Protein AF-X1DIR2-F1 (afdb_monomer_lite)

Foldseek 3Di:
DDFDDDPPPDDPGDTDDPDFDFDKDKDKDFPDDVVVLVVQVVCLQPWDFDWDADPQRKIKAAPPPDLAGGHFTWDGNQWDKADWDDQPPNDTIIIMIMTTTDGPSCVRIDIGHPVVVVVSNPD

Secondary structure (DSSP, 8-state):
--EE--STTSTTSPPEE--PPPPEEEEEEES--HHHHHHHHHGGGS--EE-EE-TTSEEEEE--SSSS-B-EEBPTT--EEPPPBP-TTTS--EEEEEEEBPTTTTTTEEEEEHHHHHHHS--

Radius of gyration: 19.33 Å; chains: 1; bounding box: 40×57×40 Å

pLDDT: mean 74.74, std 16.03, range [40.34, 92.0]

Structure (mmCIF, N/CA/C/O backbone):
data_AF-X1DIR2-F1
#
_entry.id   AF-X1DIR2-F1
#
loop_
_atom_site.group_PDB
_atom_site.id
_atom_site.type_symbol
_atom_site.label_atom_id
_atom_site.label_alt_id
_atom_site.label_comp_id
_atom_site.label_asym_id
_atom_site.label_entity_id
_atom_site.label_seq_id
_atom_site.pdbx_PDB_ins_code
_atom_site.Cartn_x
_atom_site.Cartn_y
_atom_site.Cartn_z
_atom_site.occupancy
_atom_site.B_iso_or_equiv
_atom_site.auth_seq_id
_atom_site.auth_comp_id
_atom_site.auth_asym_id
_atom_site.auth_atom_id
_atom_site.pdbx_PDB_model_num
ATOM 1 N N . PRO A 1 1 ? -4.664 16.517 16.442 1.00 48.06 1 PRO A N 1
ATOM 2 C CA . PRO A 1 1 ? -5.883 17.225 15.973 1.00 48.06 1 PRO A CA 1
ATOM 3 C C . PRO A 1 1 ? -5.513 18.510 15.217 1.00 48.06 1 PRO A C 1
ATOM 5 O O . PRO A 1 1 ? -4.850 19.367 15.789 1.00 48.06 1 PRO A O 1
ATOM 8 N N . ARG A 1 2 ? -5.883 18.635 13.933 1.00 41.12 2 ARG A N 1
ATOM 9 C CA . ARG A 1 2 ? -5.803 19.935 13.247 1.00 41.12 2 ARG A CA 1
ATOM 10 C C . ARG A 1 2 ? -7.031 20.743 13.643 1.00 41.12 2 ARG A C 1
ATOM 12 O O . ARG A 1 2 ? -8.155 20.335 13.366 1.00 41.12 2 ARG A O 1
ATOM 19 N N . GLU A 1 3 ? -6.805 21.855 14.317 1.00 47.03 3 GLU A N 1
ATOM 20 C CA . GLU A 1 3 ? -7.861 22.786 14.695 1.00 47.03 3 GLU A CA 1
ATOM 21 C C . GLU A 1 3 ? -8.288 23.580 13.451 1.00 47.03 3 GLU A C 1
ATOM 23 O O . GLU A 1 3 ? -7.452 23.967 12.631 1.00 47.03 3 GLU A O 1
ATOM 28 N N . PHE A 1 4 ? -9.596 23.753 13.258 1.00 47.78 4 PHE A N 1
ATOM 29 C CA . PHE A 1 4 ? -10.150 24.645 12.241 1.00 47.78 4 PHE A CA 1
ATOM 30 C C . PHE A 1 4 ? -11.018 25.695 12.928 1.00 47.78 4 PHE A C 1
ATOM 32 O O . PHE A 1 4 ? -11.822 25.358 13.799 1.00 47.78 4 PHE A O 1
ATOM 39 N N . GLY A 1 5 ? -10.865 26.942 12.485 1.00 43.50 5 GLY A N 1
ATOM 40 C CA . GLY A 1 5 ? -11.586 28.093 13.011 1.00 43.50 5 GLY A CA 1
ATOM 41 C C . GLY A 1 5 ? -10.757 28.861 14.034 1.00 43.50 5 GLY A C 1
ATOM 42 O O . GLY A 1 5 ? -10.393 28.343 15.085 1.00 43.50 5 GLY A O 1
ATOM 43 N N . GLY A 1 6 ? -10.467 30.116 13.706 1.00 50.34 6 GLY A N 1
ATOM 44 C CA . GLY A 1 6 ? -9.953 31.112 14.635 1.00 50.34 6 GLY A CA 1
ATOM 45 C C . GLY A 1 6 ? -10.673 32.429 14.370 1.00 50.34 6 GLY A C 1
ATOM 46 O O . GLY A 1 6 ? -10.628 32.940 13.255 1.00 50.34 6 GLY A O 1
ATOM 47 N N . GLY A 1 7 ? -11.362 32.965 15.380 1.00 57.06 7 GLY A N 1
ATOM 48 C CA . GLY A 1 7 ? -12.144 34.202 15.278 1.00 57.06 7 GLY A CA 1
ATOM 49 C C . GLY A 1 7 ? -13.656 33.965 15.169 1.00 57.06 7 GLY A C 1
ATOM 50 O O . GLY A 1 7 ? -14.204 33.084 15.826 1.00 57.06 7 GLY A O 1
ATOM 51 N N . ASN A 1 8 ? -14.343 34.770 14.351 1.00 53.22 8 ASN A N 1
ATOM 52 C CA . ASN A 1 8 ? -15.813 34.813 14.245 1.00 53.22 8 ASN A CA 1
ATOM 53 C C . ASN A 1 8 ? -16.443 33.616 13.487 1.00 53.22 8 ASN A C 1
ATOM 55 O O . ASN A 1 8 ? -17.646 33.597 13.251 1.00 53.22 8 ASN A O 1
ATOM 59 N N . GLU A 1 9 ? -15.642 32.628 13.076 1.00 51.78 9 GLU A N 1
ATOM 60 C CA . GLU A 1 9 ? -16.107 31.404 12.397 1.00 51.78 9 GLU A CA 1
ATOM 61 C C . GLU A 1 9 ? -16.523 30.288 13.376 1.00 51.78 9 GLU A C 1
ATOM 63 O O . GLU A 1 9 ? -17.181 29.329 12.977 1.00 51.78 9 GLU A O 1
ATOM 68 N N . THR A 1 10 ? -16.198 30.418 14.668 1.00 51.06 10 THR A N 1
ATOM 69 C CA . THR A 1 10 ? -16.628 29.504 15.742 1.00 51.06 10 THR A CA 1
ATOM 70 C C . THR A 1 10 ? -17.608 30.203 16.684 1.00 51.06 10 THR A C 1
ATOM 72 O O . THR A 1 10 ? -17.227 31.136 17.392 1.00 51.06 10 THR A O 1
ATOM 75 N N . ARG A 1 11 ? -18.867 29.736 16.734 1.00 44.09 11 ARG A N 1
ATOM 76 C CA . ARG A 1 11 ? -19.843 30.135 17.765 1.00 44.09 11 ARG A CA 1
ATOM 77 C C . ARG A 1 11 ? -19.309 29.644 19.118 1.00 44.09 11 ARG A C 1
ATOM 79 O O . ARG A 1 11 ? -19.106 28.447 19.285 1.00 44.09 11 ARG A O 1
ATOM 86 N N . ASP A 1 12 ? -19.027 30.576 20.026 1.00 49.81 12 ASP A N 1
ATOM 87 C CA . ASP A 1 12 ? -18.508 30.353 21.389 1.00 49.81 12 ASP A CA 1
ATOM 88 C C . ASP A 1 12 ? -17.018 29.975 21.531 1.00 49.81 12 ASP A C 1
ATOM 90 O O . ASP A 1 12 ? -16.602 29.480 22.576 1.00 49.81 12 ASP A O 1
ATOM 94 N N . GLY A 1 13 ? -16.175 30.257 20.527 1.00 46.69 13 GLY A N 1
ATOM 95 C CA . GLY A 1 13 ? -14.709 30.256 20.699 1.00 46.69 13 GLY A CA 1
ATOM 96 C C . GLY A 1 13 ? -14.064 28.898 21.019 1.00 46.69 13 GLY A C 1
ATOM 97 O O . GLY A 1 13 ? -12.881 28.847 21.355 1.00 46.69 13 GLY A O 1
ATOM 98 N N . ALA A 1 14 ? -14.812 27.799 20.907 1.00 49.88 14 ALA A N 1
ATOM 99 C CA . ALA A 1 14 ? -14.281 26.450 21.015 1.00 49.88 14 ALA A CA 1
ATOM 100 C C . ALA A 1 14 ? -13.763 25.984 19.641 1.00 49.88 14 ALA A C 1
ATOM 102 O O . ALA A 1 14 ? -14.527 26.015 18.670 1.00 49.88 14 ALA A O 1
ATOM 103 N N . PRO A 1 15 ? -12.502 25.523 19.528 1.00 45.97 15 PRO A N 1
ATOM 104 C CA . PRO A 1 15 ? -11.995 24.980 18.276 1.00 45.97 15 PRO A CA 1
ATOM 105 C C . PRO A 1 15 ? -12.802 23.735 17.894 1.00 45.97 15 PRO A C 1
ATOM 107 O O . PRO A 1 15 ? -12.925 22.781 18.671 1.00 45.97 15 PRO A O 1
ATOM 110 N N . LEU A 1 16 ? -13.348 23.723 16.676 1.00 44.94 16 LEU A N 1
ATOM 111 C CA . LEU A 1 16 ? -13.986 22.532 16.127 1.00 44.94 16 LEU A CA 1
ATOM 112 C C . LEU A 1 16 ? -12.891 21.500 15.842 1.00 44.94 16 LEU A C 1
ATOM 114 O O . LEU A 1 16 ? -11.981 21.726 15.039 1.00 44.94 16 LEU A O 1
ATOM 118 N N . ARG A 1 17 ? -12.964 20.351 16.521 1.00 44.38 17 ARG A N 1
ATOM 119 C CA . ARG A 1 17 ? -12.024 19.244 16.321 1.00 44.38 17 ARG A CA 1
ATOM 120 C C . ARG A 1 17 ? -12.267 18.629 14.943 1.00 44.38 17 ARG A C 1
ATOM 122 O O . ARG A 1 17 ? -13.186 17.832 14.770 1.00 44.38 17 ARG A O 1
ATOM 129 N N . LYS A 1 18 ? -11.434 18.978 13.960 1.00 40.34 18 LYS A N 1
ATOM 130 C CA . LYS A 1 18 ? -11.330 18.214 12.711 1.00 40.34 18 LYS A CA 1
ATOM 131 C C . LYS A 1 18 ? -10.784 16.833 13.095 1.00 40.34 18 LYS A C 1
ATOM 133 O O . LYS A 1 18 ? -9.802 16.761 13.836 1.00 40.34 18 LYS A O 1
ATOM 138 N N . GLY A 1 19 ? -11.486 15.774 12.689 1.00 48.75 19 GLY A N 1
ATOM 139 C CA . GLY A 1 19 ? -11.244 14.390 13.117 1.00 48.75 19 GLY A CA 1
ATOM 140 C C . GLY A 1 19 ? -9.820 13.872 12.872 1.00 48.75 19 GLY A C 1
ATOM 141 O O . GLY A 1 19 ? -8.941 14.582 12.381 1.00 48.75 19 GLY A O 1
ATOM 142 N N . ALA A 1 20 ? -9.580 12.613 13.233 1.00 57.12 20 ALA A N 1
ATOM 143 C CA . ALA A 1 20 ? -8.289 11.967 13.023 1.00 57.12 20 ALA A CA 1
ATOM 144 C C . ALA A 1 20 ? -7.969 11.851 11.518 1.00 57.12 20 ALA A C 1
ATOM 146 O O . ALA A 1 20 ? -8.811 11.447 10.715 1.00 57.12 20 ALA A O 1
ATOM 147 N N . GLN A 1 21 ? -6.757 12.258 11.128 1.00 61.38 21 GLN A N 1
ATOM 148 C CA . GLN A 1 21 ? -6.296 12.181 9.744 1.00 61.38 21 GLN A CA 1
ATOM 149 C C . GLN A 1 21 ? -5.840 10.750 9.451 1.00 61.38 21 GLN A C 1
ATOM 151 O O . GLN A 1 21 ? -4.974 10.219 10.139 1.00 61.38 21 GLN A O 1
ATOM 156 N N . SER A 1 22 ? -6.413 10.157 8.409 1.00 68.56 22 SER A N 1
ATOM 157 C CA . SER A 1 22 ? -5.931 8.919 7.802 1.00 68.56 22 SER A CA 1
ATOM 158 C C . SER A 1 22 ? -4.566 9.183 7.138 1.00 68.56 22 SER A C 1
ATOM 160 O O . SER A 1 22 ? -4.479 10.084 6.291 1.00 68.56 22 SER A O 1
ATOM 162 N N . PRO A 1 23 ? -3.476 8.504 7.544 1.00 79.94 23 PRO A N 1
ATOM 163 C CA . PRO A 1 23 ? -2.172 8.713 6.930 1.00 79.94 23 PRO A CA 1
ATOM 164 C C . PRO A 1 23 ? -2.106 8.015 5.571 1.00 79.94 23 PRO A C 1
ATOM 166 O O . PRO A 1 23 ? -2.477 6.849 5.436 1.00 79.94 23 PRO A O 1
ATOM 169 N N . ALA A 1 24 ? -1.605 8.745 4.575 1.00 83.00 24 ALA A N 1
ATOM 170 C CA . ALA A 1 24 ? -1.302 8.208 3.257 1.00 83.00 24 ALA A CA 1
ATOM 171 C C . ALA A 1 24 ? 0.117 7.637 3.254 1.00 83.00 24 ALA A C 1
ATOM 173 O O . ALA A 1 24 ? 1.072 8.355 3.558 1.00 83.00 24 ALA A O 1
ATOM 174 N N . LEU A 1 25 ? 0.248 6.363 2.902 1.00 84.06 25 LEU A N 1
ATOM 175 C CA . LEU A 1 25 ? 1.522 5.667 2.771 1.00 84.06 25 LEU A CA 1
ATOM 176 C C . LEU A 1 25 ? 1.816 5.426 1.295 1.00 84.06 25 LEU A C 1
ATOM 178 O O . LEU A 1 25 ? 0.919 5.114 0.516 1.00 84.06 25 LEU A O 1
ATOM 182 N N . THR A 1 26 ? 3.072 5.607 0.899 1.00 88.19 26 THR A N 1
ATOM 183 C CA . THR A 1 26 ? 3.529 5.429 -0.483 1.00 88.19 26 THR A CA 1
ATOM 184 C C . THR A 1 26 ? 4.814 4.620 -0.475 1.00 88.19 26 THR A C 1
ATOM 186 O O . THR A 1 26 ? 5.752 4.966 0.240 1.00 88.19 26 THR A O 1
ATOM 189 N N . PHE A 1 27 ? 4.855 3.565 -1.280 1.00 87.94 27 PHE A N 1
ATOM 190 C CA . PHE A 1 27 ? 6.005 2.685 -1.435 1.00 87.94 27 PHE A CA 1
ATOM 191 C C . PHE A 1 27 ? 6.320 2.481 -2.916 1.00 87.94 27 PHE A C 1
ATOM 193 O O . PHE A 1 27 ? 5.477 2.684 -3.794 1.00 87.94 27 PHE A O 1
ATOM 200 N N . THR A 1 28 ? 7.546 2.042 -3.179 1.00 89.75 28 THR A N 1
ATOM 201 C CA . THR A 1 28 ? 8.021 1.713 -4.521 1.00 89.75 28 THR A CA 1
ATOM 202 C C . THR A 1 28 ? 8.378 0.237 -4.560 1.00 89.75 28 THR A C 1
ATOM 204 O O . THR A 1 28 ? 9.239 -0.212 -3.810 1.00 89.75 28 THR A O 1
ATOM 207 N N . MET A 1 29 ? 7.724 -0.503 -5.447 1.00 86.75 29 MET A N 1
ATOM 208 C CA . MET A 1 29 ? 8.067 -1.881 -5.777 1.00 86.75 29 MET A CA 1
ATOM 209 C C . MET A 1 29 ? 9.122 -1.858 -6.885 1.00 86.75 29 MET A C 1
ATOM 211 O O . MET A 1 29 ? 8.922 -1.196 -7.907 1.00 86.75 29 MET A O 1
ATOM 215 N N . LEU A 1 30 ? 10.248 -2.536 -6.675 1.00 88.44 30 LEU A N 1
ATOM 216 C CA . LEU A 1 30 ? 11.384 -2.556 -7.599 1.00 88.44 30 LEU A CA 1
ATOM 217 C C . LEU A 1 30 ? 11.490 -3.933 -8.252 1.00 88.44 30 LEU A C 1
ATOM 219 O O . LEU A 1 30 ? 11.555 -4.932 -7.548 1.00 88.44 30 LEU A O 1
ATOM 223 N N . GLY A 1 31 ? 11.555 -3.982 -9.585 1.00 83.31 31 GLY A N 1
ATOM 224 C CA . GLY A 1 31 ? 11.859 -5.218 -10.314 1.00 83.31 31 GLY A CA 1
ATOM 225 C C . GLY A 1 31 ? 10.773 -6.301 -10.290 1.00 83.31 31 GLY A C 1
ATOM 226 O O . GLY A 1 31 ? 11.083 -7.450 -10.580 1.00 83.31 31 GLY A O 1
ATOM 227 N N . GLU A 1 32 ? 9.525 -5.953 -9.972 1.00 86.19 32 GLU A N 1
ATOM 228 C CA . GLU A 1 32 ? 8.409 -6.907 -9.932 1.00 86.19 32 GLU A CA 1
ATOM 229 C C . GLU A 1 32 ? 7.872 -7.273 -11.328 1.00 86.19 32 GLU A C 1
ATOM 231 O O . GLU A 1 32 ? 7.789 -6.436 -12.247 1.00 86.19 32 GLU A O 1
ATOM 236 N N . ASP A 1 33 ? 7.423 -8.524 -11.457 1.00 89.25 33 ASP A N 1
ATOM 237 C CA . ASP A 1 33 ? 6.766 -9.035 -12.659 1.00 89.25 33 ASP A CA 1
ATOM 238 C C . ASP A 1 33 ? 5.427 -8.328 -12.907 1.00 89.25 33 ASP A C 1
ATOM 240 O O . ASP A 1 33 ? 4.619 -8.091 -12.004 1.00 89.25 33 ASP A O 1
ATOM 244 N N . GLN A 1 34 ? 5.146 -8.004 -14.171 1.00 86.69 34 GLN A N 1
ATOM 245 C CA . GLN A 1 34 ? 3.927 -7.263 -14.515 1.00 86.69 34 GLN A CA 1
ATOM 246 C C . GLN A 1 34 ? 2.646 -8.078 -14.349 1.00 86.69 34 GLN A C 1
ATOM 248 O O . GLN A 1 34 ? 1.586 -7.489 -14.131 1.00 86.69 34 GLN A O 1
ATOM 253 N N . ASP A 1 35 ? 2.737 -9.405 -14.373 1.00 91.25 35 ASP A N 1
ATOM 254 C CA . ASP A 1 35 ? 1.605 -10.279 -14.065 1.00 91.25 35 ASP A CA 1
ATOM 255 C C . ASP A 1 35 ? 1.187 -10.123 -12.595 1.00 91.25 35 ASP A C 1
ATOM 257 O O . ASP A 1 35 ? -0.002 -9.972 -12.301 1.00 91.25 35 ASP A O 1
ATOM 261 N N . VAL A 1 36 ? 2.160 -10.026 -11.679 1.00 90.25 36 VAL A N 1
ATOM 262 C CA . VAL A 1 36 ? 1.921 -9.774 -10.248 1.00 90.25 36 VAL A CA 1
ATOM 263 C C . VAL A 1 36 ? 1.303 -8.392 -10.046 1.00 90.25 36 VAL A C 1
ATOM 265 O O . VAL A 1 36 ? 0.271 -8.261 -9.390 1.00 90.25 36 VAL A O 1
ATOM 268 N N . VAL A 1 37 ? 1.864 -7.354 -10.675 1.00 90.88 37 VAL A N 1
ATOM 269 C CA . VAL A 1 37 ? 1.320 -5.985 -10.598 1.00 90.88 37 VAL A CA 1
ATOM 270 C C . VAL A 1 37 ? -0.111 -5.919 -11.146 1.00 90.88 37 VAL A C 1
ATOM 272 O O . VAL A 1 37 ? -0.957 -5.206 -10.603 1.00 90.88 37 VAL A O 1
ATOM 275 N N . THR A 1 38 ? -0.409 -6.672 -12.206 1.00 91.12 38 THR A N 1
ATOM 276 C CA . THR A 1 38 ? -1.753 -6.738 -12.795 1.00 91.12 38 THR A CA 1
ATOM 277 C C . THR A 1 38 ? -2.743 -7.415 -11.855 1.00 91.12 38 THR A C 1
ATOM 279 O O . THR A 1 38 ? -3.848 -6.899 -11.681 1.00 91.12 38 THR A O 1
ATOM 282 N N . ALA A 1 39 ? -2.347 -8.509 -11.201 1.00 91.06 39 ALA A N 1
ATOM 283 C CA . ALA A 1 39 ? -3.158 -9.154 -10.173 1.00 91.06 39 ALA A CA 1
ATOM 284 C C . ALA A 1 39 ? -3.419 -8.207 -8.988 1.00 91.06 39 ALA A C 1
ATOM 286 O O . ALA A 1 39 ? -4.566 -8.013 -8.595 1.00 91.06 39 ALA A O 1
ATOM 287 N N . LEU A 1 40 ? -2.392 -7.508 -8.491 1.00 89.38 40 LEU A N 1
ATOM 288 C CA . LEU A 1 40 ? -2.544 -6.530 -7.408 1.00 89.38 40 LEU A CA 1
ATOM 289 C C . LEU A 1 40 ? -3.508 -5.391 -7.788 1.00 89.38 40 LEU A C 1
ATOM 291 O O . LEU A 1 40 ? -4.314 -4.946 -6.971 1.00 89.38 40 LEU A O 1
ATOM 295 N N . LYS A 1 41 ? -3.490 -4.937 -9.049 1.00 89.81 41 LYS A N 1
ATOM 296 C CA . LYS A 1 41 ? -4.433 -3.923 -9.554 1.00 89.81 41 LYS A CA 1
ATOM 297 C C . LYS A 1 41 ? -5.892 -4.393 -9.540 1.00 89.81 41 LYS A C 1
ATOM 299 O O . LYS A 1 41 ? -6.780 -3.537 -9.547 1.00 89.81 41 LYS A O 1
ATOM 304 N N . GLN A 1 42 ? -6.170 -5.695 -9.544 1.00 90.56 42 GLN A N 1
ATOM 305 C CA . GLN A 1 42 ? -7.540 -6.217 -9.440 1.00 90.56 42 GLN A CA 1
ATOM 306 C C . GLN A 1 42 ? -8.087 -6.096 -8.010 1.00 90.56 42 GLN A C 1
ATOM 308 O O . GLN A 1 42 ? -9.277 -5.852 -7.840 1.00 90.56 42 GLN A O 1
ATOM 313 N N . LEU A 1 43 ? -7.211 -6.123 -6.999 1.00 87.00 43 LEU A N 1
ATOM 314 C CA . LEU A 1 43 ? -7.574 -6.054 -5.577 1.00 87.00 43 LEU A CA 1
ATOM 315 C C . LEU A 1 43 ? -7.996 -4.651 -5.101 1.00 87.00 43 LEU A C 1
ATOM 317 O O . LEU A 1 43 ? -8.388 -4.470 -3.954 1.00 87.00 43 LEU A O 1
ATOM 321 N N . ARG A 1 44 ? -7.943 -3.626 -5.964 1.00 84.00 44 ARG A N 1
ATOM 322 C CA . ARG A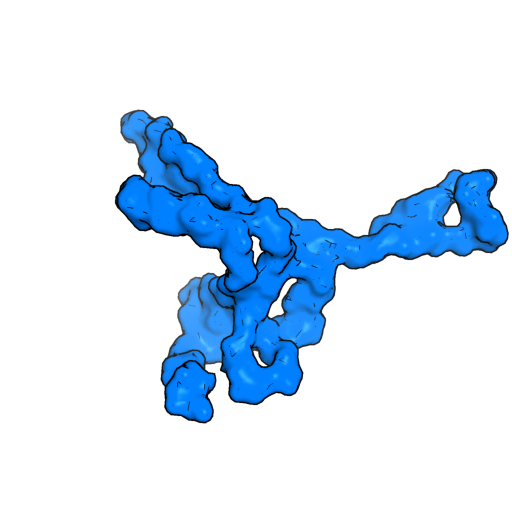 1 44 ? -8.215 -2.219 -5.595 1.00 84.00 44 ARG A CA 1
ATOM 323 C C . ARG A 1 44 ? -9.605 -1.963 -4.999 1.00 84.00 44 ARG A C 1
ATOM 325 O O . ARG A 1 44 ? -9.785 -0.957 -4.317 1.00 84.00 44 ARG A O 1
ATOM 332 N N . CYS A 1 45 ? -10.572 -2.833 -5.280 1.00 81.81 45 CYS A N 1
ATOM 333 C CA . CYS A 1 45 ? -11.949 -2.723 -4.792 1.00 81.81 45 CYS A CA 1
ATOM 334 C C . CYS A 1 45 ? -12.276 -3.701 -3.654 1.00 81.81 45 CYS A C 1
ATOM 336 O O . CYS A 1 45 ? -13.420 -3.737 -3.203 1.00 81.81 45 CYS A O 1
ATOM 338 N N . GLU A 1 46 ? -11.308 -4.499 -3.207 1.00 85.88 46 GLU A N 1
ATOM 339 C CA . GLU A 1 46 ? -11.505 -5.445 -2.114 1.00 85.88 46 GLU A CA 1
ATOM 340 C C . GLU A 1 46 ? -11.286 -4.778 -0.749 1.00 85.88 46 GLU A C 1
ATOM 342 O O . GLU A 1 46 ? -10.664 -3.718 -0.632 1.00 85.88 46 GLU A O 1
ATOM 347 N N . ALA A 1 47 ? -11.828 -5.400 0.299 1.00 83.75 47 ALA A N 1
ATOM 348 C CA . ALA A 1 47 ? -11.497 -5.044 1.670 1.00 83.75 47 ALA A CA 1
ATOM 349 C C . ALA A 1 47 ? -10.151 -5.691 2.011 1.00 83.75 47 ALA A C 1
ATOM 351 O O . ALA A 1 47 ? -10.049 -6.915 2.053 1.00 83.75 47 ALA A O 1
ATOM 352 N N . LEU A 1 48 ? -9.125 -4.864 2.203 1.00 85.06 48 LEU A N 1
ATOM 353 C CA . LEU A 1 48 ? -7.757 -5.314 2.431 1.00 85.06 48 LEU A CA 1
ATOM 354 C C . LEU A 1 48 ? -7.247 -4.845 3.793 1.00 85.06 48 LEU A C 1
ATOM 356 O O . LEU A 1 48 ? -7.637 -3.793 4.310 1.00 85.06 48 LEU A O 1
ATOM 360 N N . GLU A 1 49 ? -6.307 -5.612 4.322 1.00 87.12 49 GLU A N 1
ATOM 361 C CA . GLU A 1 49 ? -5.569 -5.313 5.541 1.00 87.12 49 GLU A CA 1
ATOM 362 C C . GLU A 1 49 ? -4.071 -5.400 5.249 1.00 87.12 49 GLU A C 1
ATOM 364 O O . GLU A 1 49 ? -3.634 -6.171 4.391 1.00 87.12 49 GLU A O 1
ATOM 369 N N . VAL A 1 50 ? -3.278 -4.580 5.938 1.00 86.69 50 VAL A N 1
ATOM 370 C CA . VAL A 1 50 ? -1.826 -4.509 5.751 1.00 86.69 50 VAL A CA 1
ATOM 371 C C . VAL A 1 50 ? -1.120 -4.876 7.043 1.00 86.69 50 VAL A C 1
ATOM 373 O O . VAL A 1 50 ? -1.439 -4.366 8.112 1.00 86.69 50 VAL A O 1
ATOM 376 N N . ILE A 1 51 ? -0.106 -5.723 6.923 1.00 86.88 51 ILE A N 1
ATOM 377 C CA . ILE A 1 51 ? 0.812 -6.070 8.004 1.00 86.88 51 ILE A CA 1
ATOM 378 C C . ILE A 1 51 ? 2.179 -5.522 7.614 1.00 86.88 51 ILE A C 1
ATOM 380 O O . ILE A 1 51 ? 2.610 -5.692 6.471 1.00 86.88 51 ILE A O 1
ATOM 384 N N . PHE A 1 52 ? 2.869 -4.872 8.547 1.00 86.50 52 PHE A N 1
ATOM 385 C CA . PHE A 1 52 ? 4.233 -4.410 8.303 1.00 86.50 52 PHE A CA 1
ATOM 386 C C . PHE A 1 52 ? 5.243 -5.400 8.869 1.00 86.50 52 PHE A C 1
ATOM 388 O O . PHE A 1 52 ? 4.991 -6.079 9.862 1.00 86.50 52 PHE A O 1
ATOM 395 N N . ILE A 1 53 ? 6.406 -5.467 8.231 1.00 85.38 53 ILE A N 1
ATOM 396 C CA . ILE A 1 53 ? 7.530 -6.291 8.670 1.00 85.38 53 ILE A CA 1
ATOM 397 C C . ILE A 1 53 ? 8.734 -5.369 8.802 1.00 85.38 53 ILE A C 1
ATOM 399 O O . ILE A 1 53 ? 9.021 -4.596 7.887 1.00 85.38 53 ILE A O 1
ATOM 403 N N . ASN A 1 54 ? 9.418 -5.423 9.942 1.00 83.75 54 ASN A N 1
ATOM 404 C CA . ASN A 1 54 ? 10.631 -4.642 10.161 1.00 83.75 54 ASN A CA 1
ATOM 405 C C . ASN A 1 54 ? 11.904 -5.416 9.768 1.00 83.75 54 ASN A C 1
ATOM 407 O O . ASN A 1 54 ? 11.878 -6.616 9.503 1.00 83.75 54 ASN A O 1
ATOM 411 N N . GLU A 1 55 ? 13.046 -4.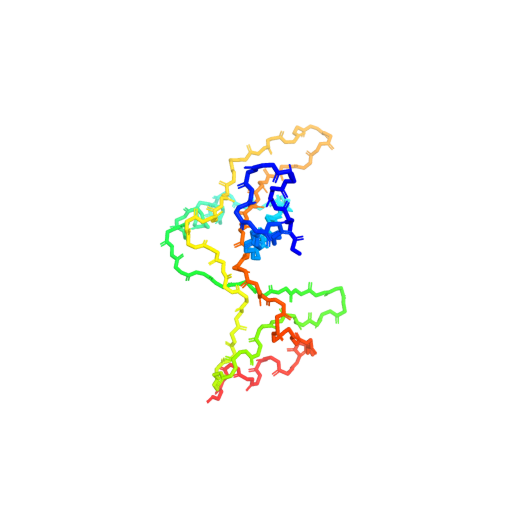727 9.785 1.00 84.69 55 GLU A N 1
ATOM 412 C CA . GLU A 1 55 ? 14.359 -5.299 9.441 1.00 84.69 55 GLU A CA 1
ATOM 413 C C . GLU A 1 55 ? 14.798 -6.448 10.367 1.00 84.69 55 GLU A C 1
ATOM 415 O O . GLU A 1 55 ? 15.628 -7.272 9.992 1.00 84.69 55 GLU A O 1
ATOM 420 N N . ALA A 1 56 ? 14.228 -6.530 11.573 1.00 82.00 56 ALA A N 1
ATOM 421 C CA . ALA A 1 56 ? 14.474 -7.605 12.529 1.00 82.00 56 ALA A CA 1
ATOM 422 C C . ALA A 1 56 ? 13.552 -8.824 12.317 1.00 82.00 56 ALA A C 1
ATOM 424 O O . ALA A 1 56 ? 13.505 -9.704 13.178 1.00 82.00 56 ALA A O 1
ATOM 425 N N . ASN A 1 57 ? 12.824 -8.892 11.194 1.00 78.88 57 ASN A N 1
ATOM 426 C CA . ASN A 1 57 ? 11.813 -9.915 10.901 1.00 78.88 57 ASN A CA 1
ATOM 427 C C . ASN A 1 57 ? 10.731 -10.013 11.991 1.00 78.88 57 ASN A C 1
ATOM 429 O O . ASN A 1 57 ? 10.312 -11.104 12.389 1.00 78.88 57 ASN A O 1
ATOM 433 N N . GLN A 1 58 ? 10.300 -8.864 12.505 1.00 81.44 58 GLN A N 1
ATOM 434 C CA . GLN A 1 58 ? 9.165 -8.762 13.414 1.00 81.44 58 GLN A CA 1
ATOM 435 C C . GLN A 1 58 ? 7.955 -8.241 12.649 1.00 81.44 58 GLN A C 1
ATOM 437 O O . GLN A 1 58 ? 8.068 -7.298 11.861 1.00 81.44 58 GLN A O 1
ATOM 442 N N . PHE A 1 59 ? 6.807 -8.855 12.902 1.00 82.00 59 PHE A N 1
ATOM 443 C CA . PHE A 1 59 ? 5.526 -8.397 12.395 1.00 82.00 59 PHE A CA 1
ATOM 444 C C . PHE A 1 59 ? 5.012 -7.250 13.248 1.00 82.00 59 PHE A C 1
ATOM 446 O O . PHE A 1 59 ? 5.138 -7.277 14.469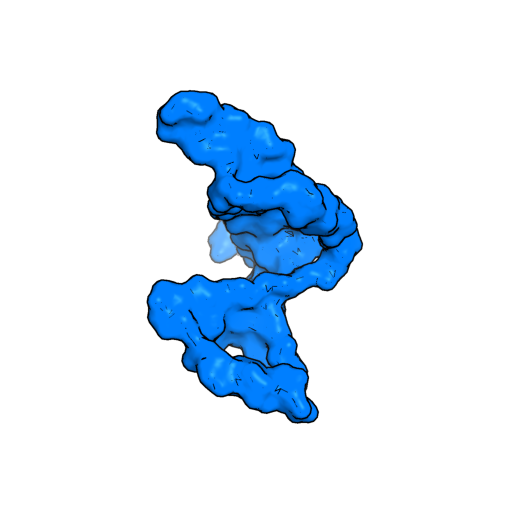 1.00 82.00 59 PHE A O 1
ATOM 453 N N . ILE A 1 60 ? 4.409 -6.271 12.589 1.00 84.12 60 ILE A N 1
ATOM 454 C CA . ILE A 1 60 ? 3.697 -5.154 13.193 1.00 84.12 60 ILE A CA 1
ATOM 455 C C . ILE A 1 60 ? 2.264 -5.223 12.667 1.00 84.12 60 ILE A C 1
ATOM 457 O O . ILE A 1 60 ? 2.053 -5.137 11.451 1.00 84.12 60 ILE A O 1
ATOM 461 N N . TYR A 1 61 ? 1.303 -5.410 13.564 1.00 85.25 61 TYR A N 1
ATOM 462 C CA . TYR A 1 61 ? -0.096 -5.692 13.229 1.00 85.25 61 TYR A CA 1
ATOM 463 C C . TYR A 1 61 ? -1.061 -5.066 14.247 1.00 85.25 61 TYR A C 1
ATOM 465 O O . TYR A 1 61 ? -0.622 -4.440 15.215 1.00 85.25 61 TYR A O 1
ATOM 473 N N . ASP A 1 62 ? -2.363 -5.202 13.985 1.00 82.44 62 ASP A N 1
ATOM 474 C CA . ASP A 1 62 ? -3.451 -4.694 14.825 1.00 82.44 62 ASP A CA 1
ATOM 475 C C . ASP A 1 62 ? -4.021 -5.850 15.665 1.00 82.44 62 ASP A C 1
ATOM 477 O O . ASP A 1 62 ? -4.661 -6.754 15.128 1.00 82.44 62 ASP A O 1
ATOM 481 N N . ASP A 1 63 ? -3.798 -5.842 16.983 1.00 74.19 63 ASP A N 1
ATOM 482 C CA . ASP A 1 63 ? -4.346 -6.849 17.916 1.00 74.19 63 ASP A CA 1
ATOM 483 C C . ASP A 1 63 ? -5.778 -6.493 18.364 1.00 74.19 63 ASP A C 1
ATOM 485 O O . ASP A 1 63 ? -6.183 -6.676 19.513 1.00 74.19 63 ASP A O 1
ATOM 489 N N . GLY A 1 64 ? -6.561 -5.887 17.468 1.00 65.00 64 GLY A N 1
ATOM 490 C CA . GLY A 1 64 ? -7.892 -5.354 17.734 1.00 65.00 64 GLY A CA 1
ATOM 491 C C . GLY A 1 64 ? -8.915 -6.413 18.154 1.00 65.00 64 GLY A C 1
ATOM 492 O O . GLY A 1 64 ? -9.741 -6.827 17.345 1.00 65.00 64 GLY A O 1
ATOM 493 N N . ALA A 1 65 ? -8.886 -6.802 19.434 1.00 55.22 65 ALA A N 1
ATOM 494 C CA . ALA A 1 65 ? -9.884 -7.484 20.274 1.00 55.22 65 ALA A CA 1
ATOM 495 C C . ALA A 1 65 ? -10.610 -8.731 19.717 1.00 55.22 65 ALA A C 1
ATOM 497 O O . ALA A 1 65 ? -11.461 -9.303 20.405 1.00 55.22 65 ALA A O 1
ATOM 498 N N . THR A 1 66 ? -10.307 -9.172 18.502 1.00 54.66 66 THR A N 1
ATOM 499 C CA . THR A 1 66 ? -10.869 -10.364 17.874 1.00 54.66 66 THR A CA 1
ATOM 500 C C . THR A 1 66 ? -9.866 -11.500 18.002 1.00 54.66 66 THR A C 1
ATOM 502 O O . THR A 1 66 ? -8.665 -11.310 17.884 1.00 54.66 66 THR A O 1
ATOM 505 N N . THR A 1 67 ? -10.352 -12.709 18.281 1.00 51.81 67 THR A N 1
ATOM 506 C CA . THR A 1 67 ? -9.531 -13.912 18.527 1.00 51.81 67 THR A CA 1
ATOM 507 C C . THR A 1 67 ? -8.763 -14.406 17.293 1.00 51.81 67 THR A C 1
ATOM 509 O O . THR A 1 67 ? -8.216 -15.503 17.308 1.00 51.81 67 THR A O 1
ATOM 512 N N . THR A 1 68 ? -8.762 -13.628 16.215 1.00 58.56 68 THR A N 1
ATOM 513 C CA . THR A 1 68 ? -8.144 -13.909 14.924 1.00 58.56 68 THR A CA 1
ATOM 514 C C . THR A 1 68 ? -7.193 -12.774 14.605 1.00 58.56 68 THR A C 1
ATOM 516 O O . THR A 1 68 ? -7.598 -11.616 14.595 1.00 58.56 68 THR A O 1
ATOM 519 N N . PHE A 1 69 ? -5.943 -13.131 14.336 1.00 64.81 69 PHE A N 1
ATOM 520 C CA . PHE A 1 69 ? -4.888 -12.218 13.920 1.00 64.81 69 PHE A CA 1
ATOM 521 C C . PHE A 1 69 ? -5.359 -11.297 12.772 1.00 64.81 69 PHE A C 1
ATOM 523 O O . PHE A 1 69 ? -5.767 -11.805 11.724 1.00 64.81 69 PHE A O 1
ATOM 530 N N . GLY A 1 70 ? -5.296 -9.974 12.967 1.00 72.50 70 GLY A N 1
ATOM 531 C CA . GLY A 1 70 ? -5.760 -8.956 12.014 1.00 72.50 70 GLY A CA 1
ATOM 532 C C . GLY A 1 70 ? -4.654 -7.982 11.595 1.00 72.50 70 GLY A C 1
ATOM 533 O O . GLY A 1 70 ? -3.735 -7.683 12.359 1.00 72.50 70 GLY A O 1
ATOM 534 N N . GLY A 1 71 ? -4.701 -7.508 10.350 1.00 80.62 71 GLY A N 1
ATOM 535 C CA . GLY A 1 71 ? -3.815 -6.443 9.873 1.00 80.62 71 GLY A CA 1
ATOM 536 C C . GLY A 1 71 ? -4.424 -5.055 10.078 1.00 80.62 71 GLY A C 1
ATOM 537 O O . GLY A 1 71 ? -5.582 -4.908 10.456 1.00 80.62 71 GLY A O 1
ATOM 538 N N . PHE A 1 72 ? -3.664 -4.006 9.765 1.00 86.06 72 PHE A N 1
ATOM 539 C CA . PHE A 1 72 ? -4.200 -2.649 9.771 1.00 86.06 72 PHE A CA 1
ATOM 540 C C . PHE A 1 72 ? -5.174 -2.468 8.602 1.00 86.06 72 PHE A C 1
ATOM 542 O O . PHE A 1 72 ? -4.766 -2.624 7.442 1.00 86.06 72 PHE A O 1
ATOM 549 N N . PRO A 1 73 ? -6.436 -2.087 8.855 1.00 85.00 73 PRO A N 1
ATOM 550 C CA . PRO A 1 73 ? -7.404 -1.913 7.788 1.00 85.00 73 PRO A CA 1
ATOM 551 C C . PRO A 1 73 ? -7.048 -0.691 6.938 1.00 85.00 73 PRO A C 1
ATOM 553 O O . PRO A 1 73 ? -6.823 0.419 7.444 1.00 85.00 73 PRO A O 1
ATOM 556 N N . ILE A 1 74 ? -7.038 -0.875 5.616 1.00 87.00 74 ILE A N 1
ATOM 557 C CA . ILE A 1 74 ? -6.898 0.248 4.687 1.00 87.00 74 ILE A CA 1
ATOM 558 C C . ILE A 1 74 ? -8.259 0.896 4.428 1.00 87.00 74 ILE A C 1
ATOM 560 O O . ILE A 1 74 ? -9.324 0.289 4.563 1.00 87.00 74 ILE A O 1
ATOM 564 N N . VAL A 1 75 ? -8.246 2.167 4.042 1.00 84.75 75 VAL A N 1
ATOM 565 C CA . VAL A 1 75 ? -9.457 2.859 3.602 1.00 84.75 75 VAL A CA 1
ATOM 566 C C . VAL A 1 75 ? -9.945 2.198 2.301 1.00 84.75 75 VAL A C 1
ATOM 568 O O . VAL A 1 75 ? -9.146 2.062 1.366 1.00 84.75 75 VAL A O 1
ATOM 571 N N . PRO A 1 76 ? -11.231 1.811 2.195 1.00 83.12 76 PRO A N 1
ATOM 572 C CA . PRO A 1 76 ? -11.775 1.220 0.975 1.00 83.12 76 PRO A CA 1
ATOM 573 C C . PRO A 1 76 ? -11.518 2.106 -0.246 1.00 83.12 76 PRO A C 1
ATOM 575 O O . PRO A 1 76 ? -11.636 3.330 -0.164 1.00 83.12 76 PRO A O 1
ATOM 578 N N . ASN A 1 77 ? -11.168 1.495 -1.379 1.00 82.56 77 ASN A N 1
ATOM 579 C CA . ASN A 1 77 ? -10.829 2.182 -2.634 1.00 82.56 77 ASN A CA 1
ATOM 580 C C . ASN A 1 77 ? -9.641 3.163 -2.544 1.00 82.56 77 ASN A C 1
ATOM 582 O O . ASN A 1 77 ? -9.456 3.976 -3.449 1.00 82.56 77 ASN A O 1
ATOM 586 N N . SER A 1 78 ? -8.838 3.119 -1.473 1.00 86.50 78 SER A N 1
ATOM 587 C CA . SER A 1 78 ? -7.622 3.939 -1.370 1.00 86.50 78 SER A CA 1
ATOM 588 C C . SER A 1 78 ? -6.393 3.284 -1.994 1.00 86.50 78 SER A C 1
ATOM 590 O O . SER A 1 78 ? -5.410 3.982 -2.238 1.00 86.50 78 SER A O 1
ATOM 592 N N . LEU A 1 79 ? -6.442 1.972 -2.265 1.00 88.12 79 LEU A N 1
ATOM 593 C CA . LEU A 1 79 ? -5.340 1.258 -2.896 1.00 88.12 79 LEU A CA 1
ATOM 594 C C . LEU A 1 79 ? -5.155 1.740 -4.337 1.00 88.12 79 LEU A C 1
ATOM 596 O O . LEU A 1 79 ? -6.009 1.561 -5.209 1.00 88.12 79 LEU A O 1
ATOM 600 N N . PHE A 1 80 ? -3.985 2.302 -4.591 1.00 90.00 80 PHE A N 1
ATOM 601 C CA . PHE A 1 80 ? -3.522 2.719 -5.894 1.00 90.00 80 PHE A CA 1
ATOM 602 C C . PHE A 1 80 ? -2.222 1.997 -6.222 1.00 90.00 80 PHE A C 1
ATOM 604 O O . PHE A 1 80 ? -1.269 2.010 -5.449 1.00 90.00 80 PHE A O 1
ATOM 611 N N . ILE A 1 81 ? -2.185 1.383 -7.400 1.00 91.56 81 ILE A N 1
ATOM 612 C CA . ILE A 1 81 ? -0.990 0.753 -7.950 1.00 91.56 81 ILE A CA 1
ATOM 613 C C . ILE A 1 81 ? -0.754 1.396 -9.305 1.00 91.56 81 ILE A C 1
ATOM 615 O O . ILE A 1 81 ? -1.601 1.301 -10.200 1.00 91.56 81 ILE A O 1
ATOM 619 N N . GLY A 1 82 ? 0.374 2.084 -9.433 1.00 88.62 82 GLY A N 1
ATOM 620 C CA . GLY A 1 82 ? 0.725 2.793 -10.651 1.00 88.62 82 GLY A CA 1
ATOM 621 C C . GLY A 1 82 ? 1.249 1.875 -11.746 1.00 88.62 82 GLY A C 1
ATOM 622 O O . GLY A 1 82 ?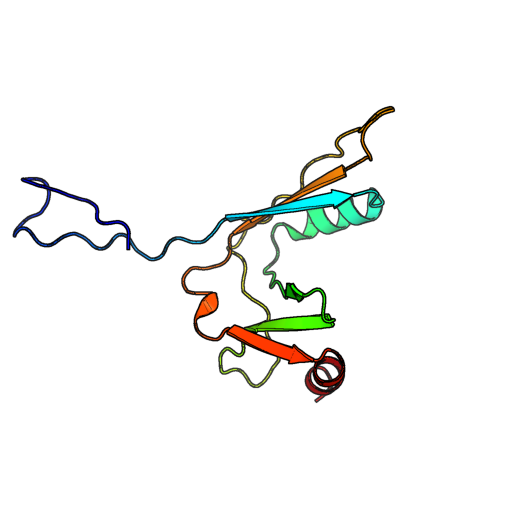 1.593 0.706 -11.539 1.00 88.62 82 GLY A O 1
ATOM 623 N N . ASP A 1 83 ? 1.302 2.436 -12.946 1.00 87.88 83 ASP A N 1
ATOM 624 C CA . ASP A 1 83 ? 1.882 1.776 -14.109 1.00 87.88 83 ASP A CA 1
ATOM 625 C C . ASP A 1 83 ? 3.398 1.638 -13.984 1.00 87.88 83 ASP A C 1
ATOM 627 O O . ASP A 1 83 ? 4.034 2.283 -13.146 1.00 87.88 83 ASP A O 1
ATOM 631 N N . LYS A 1 84 ? 3.970 0.750 -14.806 1.00 88.75 84 LYS A N 1
ATOM 632 C CA . LYS A 1 84 ? 5.412 0.518 -14.820 1.00 88.75 84 LYS A CA 1
ATOM 633 C C . LYS A 1 84 ? 6.117 1.816 -15.201 1.00 88.75 84 LYS A C 1
ATOM 635 O O . LYS A 1 84 ? 5.928 2.341 -16.299 1.00 88.75 84 LYS A O 1
ATOM 640 N N . LYS A 1 85 ? 6.976 2.288 -14.307 1.00 88.12 85 LYS A N 1
ATOM 641 C CA . LYS A 1 85 ? 8.001 3.275 -14.604 1.00 88.12 85 LYS A CA 1
ATOM 642 C C . LYS A 1 85 ? 9.194 2.535 -15.201 1.00 88.12 85 LYS A C 1
ATOM 644 O O . LYS A 1 85 ? 9.777 1.670 -14.550 1.00 88.12 85 LYS A O 1
ATOM 649 N N . ILE A 1 86 ? 9.528 2.880 -16.439 1.00 85.25 86 ILE A N 1
ATOM 650 C CA . ILE A 1 86 ? 10.708 2.355 -17.128 1.00 85.25 86 ILE A CA 1
ATOM 651 C C . ILE A 1 86 ? 11.919 3.123 -16.606 1.00 85.25 86 ILE A C 1
ATOM 653 O O . ILE A 1 86 ? 11.971 4.347 -16.742 1.00 85.25 86 ILE A O 1
ATOM 657 N N . GLY A 1 87 ? 12.860 2.412 -15.990 1.00 77.75 87 GLY A N 1
ATOM 658 C CA . GLY A 1 87 ? 14.040 3.023 -15.371 1.00 77.75 87 GLY A CA 1
ATOM 659 C C . GLY A 1 87 ? 15.197 3.295 -16.347 1.00 77.75 87 GLY A C 1
ATOM 660 O O . GLY A 1 87 ? 16.071 4.121 -16.082 1.00 77.75 87 GLY A O 1
ATOM 661 N N . GLY A 1 88 ? 15.176 2.672 -17.529 1.00 80.12 88 GLY A N 1
ATOM 662 C CA . GLY A 1 88 ? 16.190 2.888 -18.561 1.00 80.12 88 GLY A CA 1
ATOM 663 C C . GLY A 1 88 ? 17.545 2.272 -18.193 1.00 80.12 88 GLY A C 1
ATOM 664 O O . GLY A 1 88 ? 17.609 1.090 -17.875 1.00 80.12 88 GLY A O 1
ATOM 665 N N . PHE A 1 89 ? 18.629 3.049 -18.309 1.00 72.88 89 PHE A N 1
ATOM 666 C CA . PHE A 1 89 ? 20.004 2.595 -18.030 1.00 72.88 89 PHE A CA 1
ATOM 667 C C . PHE A 1 89 ? 20.451 2.831 -16.579 1.00 72.88 89 PHE A C 1
ATOM 669 O O . PHE A 1 89 ? 21.318 2.108 -16.093 1.00 72.88 89 PHE A O 1
ATOM 676 N N . ASP A 1 90 ? 19.876 3.835 -15.911 1.00 77.62 90 ASP A N 1
ATOM 677 C CA . ASP A 1 90 ? 20.343 4.318 -14.605 1.00 77.62 90 ASP A CA 1
ATOM 678 C C . ASP A 1 90 ? 19.431 3.888 -13.448 1.00 77.62 90 ASP A C 1
ATOM 680 O O . ASP A 1 90 ? 19.899 3.706 -12.323 1.00 77.62 90 ASP A O 1
ATOM 684 N N . GLU A 1 91 ? 18.133 3.704 -13.705 1.00 81.50 91 GLU A N 1
ATOM 685 C CA . GLU A 1 91 ? 17.163 3.295 -12.693 1.00 81.50 91 GLU A CA 1
ATOM 686 C C . GLU A 1 91 ? 16.612 1.897 -12.979 1.00 81.50 91 GLU A C 1
ATOM 688 O O . GLU A 1 91 ? 16.504 1.453 -14.122 1.00 81.50 91 GLU A O 1
ATOM 693 N N . TRP A 1 92 ? 16.221 1.205 -11.913 1.00 82.06 92 TRP A N 1
ATOM 694 C CA . TRP A 1 92 ? 15.504 -0.057 -12.021 1.00 82.06 92 TRP A CA 1
ATOM 695 C C . TRP A 1 92 ? 14.042 0.209 -12.376 1.00 82.06 92 TRP A C 1
ATOM 697 O O . TRP A 1 92 ? 13.433 1.179 -11.912 1.00 82.06 92 TRP A O 1
ATOM 707 N N . ASP A 1 93 ? 13.464 -0.685 -13.171 1.00 84.75 93 ASP A N 1
ATOM 708 C CA . ASP A 1 93 ? 12.030 -0.687 -13.423 1.00 84.75 93 ASP A CA 1
ATOM 709 C C . ASP A 1 93 ? 11.253 -0.762 -12.108 1.00 84.75 93 ASP A C 1
ATOM 711 O O . ASP A 1 93 ? 11.560 -1.571 -11.227 1.00 84.75 93 ASP A O 1
ATOM 715 N N . SER A 1 94 ? 10.226 0.075 -11.982 1.00 89.50 94 SER A N 1
ATOM 716 C CA . SER A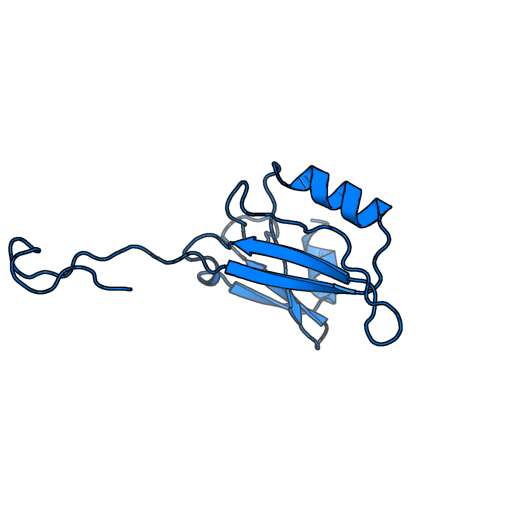 1 94 ? 9.494 0.205 -10.726 1.00 89.50 94 SER A CA 1
ATOM 717 C C . SER A 1 94 ? 8.007 0.457 -10.913 1.00 89.50 94 SER A C 1
ATOM 719 O O . SER A 1 94 ? 7.549 0.934 -11.951 1.00 89.50 94 SER A O 1
ATOM 721 N N . ASN A 1 95 ? 7.242 0.144 -9.875 1.00 92.00 95 ASN A N 1
ATOM 722 C CA . ASN A 1 95 ? 5.820 0.428 -9.775 1.00 92.00 95 ASN A CA 1
ATOM 723 C C . ASN A 1 95 ? 5.555 1.097 -8.427 1.00 92.00 95 ASN A C 1
ATOM 725 O O . ASN A 1 95 ? 6.071 0.668 -7.397 1.00 92.00 95 ASN A O 1
ATOM 729 N N . ILE A 1 96 ? 4.743 2.150 -8.419 1.00 91.56 96 ILE A N 1
ATOM 730 C CA . ILE A 1 96 ? 4.346 2.807 -7.171 1.00 91.56 96 ILE A CA 1
ATOM 731 C C . ILE A 1 96 ? 3.131 2.093 -6.576 1.00 91.56 96 ILE A C 1
ATOM 733 O O . ILE A 1 96 ? 2.218 1.709 -7.310 1.00 91.56 96 ILE A O 1
ATOM 737 N N . ILE A 1 97 ? 3.106 1.940 -5.257 1.00 91.38 97 ILE A N 1
ATOM 738 C CA . ILE A 1 97 ? 1.934 1.504 -4.499 1.00 91.38 97 ILE A CA 1
ATOM 739 C C . ILE A 1 97 ? 1.625 2.550 -3.433 1.00 91.38 97 ILE A C 1
ATOM 741 O O . ILE A 1 97 ? 2.510 3.031 -2.728 1.00 91.38 97 ILE A O 1
ATOM 745 N N . GLN A 1 98 ? 0.360 2.928 -3.330 1.00 90.88 98 GLN A N 1
ATOM 746 C CA . GLN A 1 98 ? -0.117 3.912 -2.375 1.00 90.88 98 GLN A CA 1
ATOM 747 C C . GLN A 1 98 ? -1.433 3.436 -1.774 1.00 90.88 98 GLN A C 1
ATOM 749 O O . GLN A 1 98 ? -2.282 2.898 -2.477 1.00 90.88 98 GLN A O 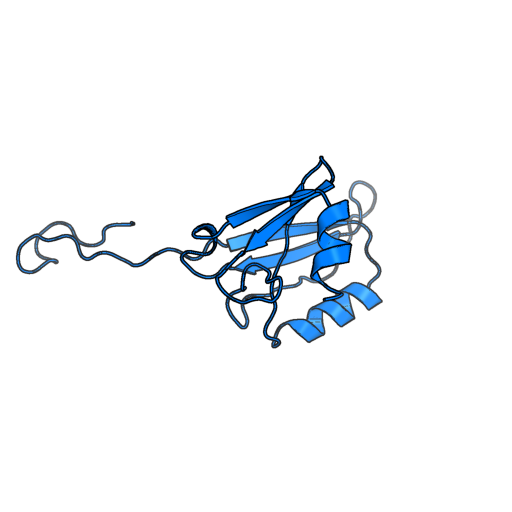1
ATOM 754 N N . PHE A 1 99 ? -1.607 3.639 -0.476 1.00 89.06 99 PHE A N 1
ATOM 755 C CA . PHE A 1 99 ? -2.865 3.386 0.218 1.00 89.06 99 PHE A CA 1
ATOM 756 C C . PHE A 1 99 ? -2.952 4.256 1.468 1.00 89.06 99 PHE A C 1
ATOM 758 O O . PHE A 1 99 ? -1.952 4.799 1.944 1.00 89.06 99 PHE A O 1
ATOM 765 N N . ASN A 1 100 ? -4.159 4.384 2.008 1.00 87.56 100 ASN A N 1
ATOM 766 C CA . ASN A 1 100 ? -4.404 5.149 3.221 1.00 87.56 100 ASN A CA 1
ATOM 767 C C . ASN A 1 100 ? -4.825 4.203 4.347 1.00 87.56 100 ASN A C 1
ATOM 769 O O . ASN A 1 100 ? -5.706 3.370 4.142 1.00 87.56 100 ASN A O 1
ATOM 773 N N . LEU A 1 101 ? -4.243 4.345 5.538 1.00 85.56 101 LEU A N 1
ATOM 774 C CA . LEU A 1 101 ? -4.686 3.592 6.720 1.00 85.56 101 LEU A CA 1
ATOM 775 C C . LEU A 1 101 ? -5.914 4.246 7.339 1.00 85.56 101 LEU A C 1
ATOM 777 O O . LEU A 1 101 ? -6.034 5.472 7.316 1.00 85.56 101 LEU A O 1
ATOM 781 N N . GLN A 1 102 ? -6.822 3.473 7.925 1.00 84.25 102 GLN A N 1
ATOM 782 C CA . GLN A 1 102 ? -7.965 4.065 8.619 1.00 84.25 102 GLN A CA 1
ATOM 783 C C . GLN A 1 102 ? -7.529 4.975 9.790 1.00 84.25 102 GLN A C 1
ATOM 785 O O . GLN A 1 102 ? -6.427 4.840 10.330 1.00 84.25 102 GLN A O 1
ATOM 790 N N . PRO A 1 103 ? -8.351 5.969 10.178 1.00 80.56 103 PRO A N 1
ATOM 791 C CA . PRO A 1 103 ? -8.079 6.757 11.375 1.00 80.56 103 PRO A CA 1
ATOM 792 C C . PRO A 1 103 ? -7.927 5.848 12.602 1.00 80.56 103 PRO A C 1
ATOM 794 O O . PRO A 1 103 ? -8.637 4.855 12.705 1.00 80.56 103 PRO A O 1
ATOM 797 N N . ASN A 1 104 ? -7.038 6.214 13.529 1.00 79.25 104 ASN A N 1
ATOM 798 C CA . ASN A 1 104 ? -6.759 5.458 14.760 1.00 79.25 104 ASN A CA 1
ATOM 799 C C . ASN A 1 104 ? -6.161 4.049 14.551 1.00 79.25 104 ASN A C 1
ATOM 801 O O . ASN A 1 104 ? -6.171 3.236 15.466 1.00 79.25 104 ASN A O 1
ATOM 805 N N . TRP A 1 105 ? -5.581 3.772 13.379 1.00 78.62 105 TRP A N 1
ATOM 806 C CA . TRP A 1 105 ? -4.917 2.493 13.076 1.00 78.62 105 TRP A CA 1
ATOM 807 C C . TRP A 1 105 ? -3.835 2.077 14.091 1.00 78.62 105 TRP A C 1
ATOM 809 O O . TRP A 1 105 ? -3.514 0.904 14.189 1.00 78.62 105 TRP A O 1
ATOM 819 N N . SER A 1 106 ? -3.238 3.022 14.823 1.00 79.19 106 SER A N 1
ATOM 820 C CA . SER A 1 106 ? -2.154 2.746 15.772 1.00 79.19 106 SER A CA 1
ATOM 821 C C . SER A 1 106 ? -2.628 2.364 17.178 1.00 79.19 106 SER A C 1
ATOM 823 O O . SER A 1 106 ? -1.783 2.125 18.037 1.00 79.19 106 SER A O 1
ATOM 825 N N . ASP A 1 107 ? -3.935 2.370 17.449 1.00 81.88 107 ASP A N 1
ATOM 826 C CA . ASP A 1 107 ? -4.460 2.257 18.816 1.00 81.88 107 ASP A CA 1
ATOM 827 C C . ASP A 1 107 ? -4.199 0.876 19.450 1.00 81.88 107 ASP A C 1
ATOM 829 O O . ASP A 1 107 ? -3.911 0.821 20.644 1.00 81.88 107 ASP A O 1
ATOM 833 N N . ASN A 1 108 ? -4.212 -0.210 18.663 1.00 79.06 108 ASN A N 1
ATOM 834 C CA . ASN A 1 108 ? -3.874 -1.568 19.129 1.00 79.06 108 ASN A CA 1
ATOM 835 C C . ASN A 1 108 ? -2.642 -2.146 18.409 1.00 79.06 108 ASN A C 1
ATOM 837 O O . ASN A 1 108 ? -2.575 -3.337 18.114 1.00 79.06 108 ASN A O 1
ATOM 841 N N . LEU A 1 109 ? -1.665 -1.293 18.089 1.00 83.75 109 LEU A N 1
ATOM 842 C CA . LEU A 1 109 ? -0.433 -1.725 17.433 1.00 83.75 109 LEU A CA 1
ATOM 843 C C . LEU A 1 109 ? 0.368 -2.673 18.337 1.00 83.75 109 LEU A C 1
ATOM 845 O O . LEU A 1 109 ? 0.796 -2.284 19.427 1.00 83.75 109 LEU A O 1
ATOM 849 N N . GLU A 1 110 ? 0.660 -3.869 17.832 1.00 82.50 110 GLU A N 1
ATOM 850 C CA . GLU A 1 110 ? 1.531 -4.850 18.481 1.00 82.50 110 GLU A CA 1
ATOM 851 C C . GLU A 1 110 ? 2.710 -5.242 17.575 1.00 82.50 110 GLU A C 1
ATOM 853 O O . GLU A 1 110 ? 2.632 -5.160 16.347 1.00 82.50 110 GLU A O 1
ATOM 858 N N . ILE A 1 111 ? 3.831 -5.641 18.191 1.00 82.25 111 ILE A N 1
ATOM 859 C CA . ILE A 1 111 ? 5.049 -6.088 17.506 1.00 82.25 111 ILE A CA 1
ATOM 860 C C . ILE A 1 111 ? 5.461 -7.466 18.030 1.00 82.25 111 ILE A C 1
ATOM 862 O O . ILE A 1 111 ? 5.792 -7.605 19.209 1.00 82.25 111 ILE A O 1
ATOM 866 N N . THR A 1 112 ? 5.516 -8.476 17.158 1.00 78.06 112 THR A N 1
ATOM 867 C CA . THR A 1 112 ? 5.889 -9.854 17.533 1.00 78.06 112 THR A CA 1
ATOM 868 C C . THR A 1 112 ? 6.920 -10.475 16.590 1.00 78.06 112 THR A C 1
ATOM 870 O O . THR A 1 112 ? 7.113 -10.048 15.454 1.00 78.06 112 THR A O 1
ATOM 873 N N . LEU A 1 113 ? 7.633 -11.500 17.070 1.00 73.31 113 LEU A N 1
ATOM 874 C CA . LEU A 1 113 ? 8.589 -12.266 16.263 1.00 73.31 113 LEU A CA 1
ATOM 875 C C . LEU A 1 113 ? 7.872 -13.133 15.220 1.00 73.31 113 LEU A C 1
ATOM 877 O O . LEU A 1 113 ? 6.858 -13.766 15.521 1.00 73.31 113 LEU A O 1
ATOM 881 N N . ALA A 1 114 ? 8.463 -13.259 14.028 1.00 63.31 114 ALA A N 1
ATOM 882 C CA . ALA A 1 114 ? 7.852 -14.002 12.928 1.00 63.31 114 ALA A CA 1
ATOM 883 C C . ALA A 1 114 ? 7.556 -15.485 13.209 1.00 63.31 114 ALA A C 1
ATOM 885 O O . ALA A 1 114 ? 6.612 -16.047 12.657 1.00 63.31 114 ALA A O 1
ATOM 886 N N . SER A 1 115 ? 8.311 -16.122 14.105 1.00 58.69 115 SER A N 1
ATOM 887 C CA . SER A 1 115 ? 8.068 -17.510 14.517 1.00 58.69 115 SER A CA 1
ATOM 888 C C . SER A 1 115 ? 6.756 -17.701 15.284 1.00 58.69 115 SER A C 1
ATOM 890 O O . SER A 1 115 ? 6.213 -18.802 15.293 1.00 58.69 115 SER A O 1
ATOM 892 N N . THR A 1 116 ? 6.249 -16.653 15.936 1.00 56.34 116 THR A N 1
ATOM 893 C CA . THR A 1 116 ? 5.005 -16.708 16.717 1.00 56.34 116 THR A CA 1
ATOM 894 C C . THR A 1 116 ? 3.774 -16.578 15.813 1.00 56.34 116 THR A C 1
ATOM 896 O O . THR A 1 116 ? 2.755 -17.211 16.068 1.00 56.34 116 THR A O 1
ATOM 899 N N . PHE A 1 117 ? 3.895 -15.840 14.705 1.00 55.59 117 PHE A N 1
ATOM 900 C CA . PHE A 1 117 ? 2.827 -15.592 13.728 1.00 55.59 117 PHE A CA 1
ATOM 901 C C . PHE A 1 117 ? 2.298 -16.866 13.044 1.00 55.59 117 PHE A C 1
ATOM 903 O O . PHE A 1 117 ? 1.093 -17.052 12.908 1.00 55.59 117 PHE A O 1
ATOM 910 N N . GLY A 1 118 ? 3.175 -17.802 12.654 1.00 56.09 118 GLY A N 1
ATOM 911 C CA . GLY A 1 118 ? 2.734 -19.051 12.009 1.00 56.09 118 GLY A CA 1
ATOM 912 C C . GLY A 1 118 ? 1.858 -19.940 12.908 1.00 56.09 118 GLY A C 1
ATOM 913 O O . GLY A 1 118 ? 1.041 -20.718 12.414 1.00 56.09 118 GLY A O 1
ATOM 914 N N . LEU A 1 119 ? 2.001 -19.804 14.231 1.00 53.69 119 LEU A N 1
ATOM 915 C CA . LEU A 1 119 ? 1.235 -20.554 15.230 1.00 53.69 119 LEU A CA 1
ATOM 916 C C . LEU A 1 119 ? -0.129 -19.917 15.546 1.00 53.69 119 LEU A C 1
ATOM 918 O O . LEU A 1 119 ? -1.023 -20.632 15.997 1.00 53.69 119 LEU A O 1
ATOM 922 N N . SER A 1 120 ? -0.309 -18.611 15.307 1.00 54.53 120 SER A N 1
ATOM 923 C CA . SER A 1 120 ? -1.577 -17.907 15.558 1.00 54.53 120 SER A CA 1
ATOM 924 C C . SER A 1 120 ? -2.553 -17.949 14.378 1.00 54.53 120 SER A C 1
ATOM 926 O O . SER A 1 120 ? -3.744 -17.776 14.593 1.00 54.53 120 SER A O 1
ATOM 928 N N . MET A 1 121 ? -2.091 -18.221 13.148 1.00 53.50 121 MET A N 1
ATOM 929 C CA . MET A 1 121 ? -2.978 -18.397 11.981 1.00 53.50 121 MET A CA 1
ATOM 930 C C . MET A 1 121 ? -3.555 -19.818 11.837 1.00 53.50 121 MET A C 1
ATOM 932 O O . MET A 1 121 ? -4.406 -20.048 10.980 1.00 53.50 121 MET A O 1
ATOM 936 N N . THR A 1 122 ? -3.056 -20.791 12.607 1.00 47.66 122 THR A N 1
ATOM 937 C CA . THR A 1 122 ? -3.420 -22.219 12.486 1.00 47.66 122 THR A CA 1
ATOM 938 C C . THR A 1 122 ? -4.312 -22.747 13.615 1.00 47.66 122 THR A C 1
ATOM 940 O O . THR A 1 122 ? -4.702 -23.914 13.559 1.00 47.66 122 THR A O 1
ATOM 943 N N . ASN A 1 123 ? -4.663 -21.912 14.598 1.00 40.53 123 ASN A N 1
ATOM 944 C CA . ASN A 1 123 ? -5.626 -22.219 15.666 1.00 40.53 123 ASN A CA 1
ATOM 945 C C . ASN A 1 123 ? -6.843 -21.298 15.582 1.00 40.53 123 ASN A C 1
ATOM 947 O O . ASN A 1 123 ? -7.909 -21.725 16.076 1.00 40.53 123 ASN A O 1
#

Organism: NCBI:txid412755

Sequence (123 aa):
PREFGGGNETRDGAPLRKGAQSPALTFTMLGEDQDVVTALKQLRCEALEVIFINEANQFIYDDGATTTFGGFPIVPNSLFIGDKKIGGFDEWDSNIIQFNLQPNWSDNLEITLASTFGLSMTN